Protein AF-A0A645G9I1-F1 (afdb_monomer_lite)

InterPro domains:
  IPR036259 MFS transporter superfamily [G3DSA:1.20.1250.20] (1-81)
  IPR036259 MFS transporter superfamily [SSF103473] (3-70)

Secondary structure (DSSP, 8-state):
-HHHHHHHHS-GGGHHHHHHHHHHHHHHHHHHHHHHHHHHHHHHSTT-HHHHHHHHHHHHHHHHHHHHH-------------

Radius of gyration: 20.94 Å; chains: 1; bounding box: 49×39×51 Å

Structure (mmCIF, N/CA/C/O backbone):
data_AF-A0A645G9I1-F1
#
_entry.id   AF-A0A645G9I1-F1
#
loop_
_atom_site.group_PDB
_atom_site.id
_atom_site.type_symbol
_atom_site.label_atom_id
_atom_site.label_alt_id
_atom_site.label_comp_id
_atom_site.label_asym_id
_atom_site.label_entity_id
_atom_site.label_seq_id
_atom_site.pdbx_PDB_ins_code
_atom_site.Cartn_x
_atom_site.Cartn_y
_atom_site.Cartn_z
_atom_site.occupancy
_atom_site.B_iso_or_equiv
_atom_site.auth_seq_id
_atom_site.auth_comp_id
_atom_site.auth_asym_id
_atom_site.auth_atom_id
_atom_site.pdbx_PDB_model_num
ATOM 1 N N . MET A 1 1 ? 5.239 -11.895 -10.471 1.00 60.56 1 MET A N 1
ATOM 2 C CA . MET A 1 1 ? 6.334 -10.973 -10.087 1.00 60.56 1 MET A CA 1
ATOM 3 C C . MET A 1 1 ? 6.724 -10.132 -11.307 1.00 60.56 1 MET A C 1
ATOM 5 O O . MET A 1 1 ? 7.566 -10.578 -12.076 1.00 60.56 1 MET A O 1
ATOM 9 N N . PRO A 1 2 ? 6.110 -8.957 -11.536 1.00 69.75 2 PRO A N 1
ATOM 10 C CA . PRO A 1 2 ? 6.367 -8.124 -12.723 1.00 69.75 2 PRO A CA 1
ATOM 11 C C . PRO A 1 2 ? 7.839 -7.703 -12.865 1.00 69.75 2 PRO A C 1
ATOM 13 O O . PRO A 1 2 ? 8.367 -7.697 -13.970 1.00 69.75 2 PRO A O 1
ATOM 16 N N . TYR A 1 3 ? 8.523 -7.468 -11.738 1.00 69.75 3 TYR A N 1
ATOM 17 C CA . TYR A 1 3 ? 9.967 -7.214 -11.676 1.00 69.75 3 TYR A CA 1
ATOM 18 C C . TYR A 1 3 ? 10.786 -8.330 -12.337 1.00 69.75 3 TYR A C 1
ATOM 20 O O . TYR A 1 3 ? 11.645 -8.054 -13.162 1.00 69.75 3 TYR A O 1
ATOM 28 N N . ALA A 1 4 ? 10.453 -9.592 -12.040 1.00 68.06 4 ALA A N 1
ATOM 29 C CA . ALA A 1 4 ? 11.136 -10.763 -12.592 1.00 68.06 4 ALA A CA 1
ATOM 30 C C . ALA A 1 4 ? 10.882 -10.947 -14.104 1.00 68.06 4 ALA A C 1
ATOM 32 O O . ALA A 1 4 ? 11.737 -11.444 -14.836 1.00 68.06 4 ALA A O 1
ATOM 33 N N . ILE A 1 5 ? 9.708 -10.520 -14.582 1.00 75.62 5 ILE A N 1
ATOM 34 C CA . ILE A 1 5 ? 9.367 -10.521 -16.011 1.00 75.62 5 ILE A CA 1
ATOM 35 C C . ILE A 1 5 ? 10.170 -9.429 -16.734 1.00 75.62 5 ILE A C 1
ATOM 37 O O . ILE A 1 5 ? 10.715 -9.675 -17.806 1.00 75.62 5 ILE A O 1
ATOM 41 N N . LEU A 1 6 ? 10.311 -8.251 -16.116 1.00 69.06 6 LEU A N 1
ATOM 42 C CA . LEU A 1 6 ? 11.099 -7.146 -16.659 1.00 69.06 6 LEU A CA 1
ATOM 43 C C . LEU A 1 6 ? 12.600 -7.484 -16.695 1.00 69.06 6 LEU A C 1
ATOM 45 O O . LEU A 1 6 ? 13.259 -7.216 -17.694 1.00 69.06 6 LEU A O 1
ATOM 49 N N . THR A 1 7 ? 13.137 -8.140 -15.659 1.00 65.62 7 THR A N 1
ATOM 50 C CA . THR A 1 7 ? 14.549 -8.568 -15.626 1.00 65.62 7 THR A CA 1
ATOM 51 C C . THR A 1 7 ? 14.919 -9.562 -16.705 1.00 65.62 7 THR A C 1
ATOM 53 O O . THR A 1 7 ? 16.043 -9.523 -17.192 1.00 65.62 7 THR A O 1
ATOM 56 N N . GLY A 1 8 ? 13.994 -10.456 -17.066 1.00 67.31 8 GLY A N 1
ATOM 57 C CA . GLY A 1 8 ? 14.231 -11.466 -18.097 1.00 67.31 8 GLY A CA 1
ATOM 58 C C . GLY A 1 8 ? 14.244 -10.895 -19.517 1.00 67.31 8 GLY A C 1
ATOM 59 O O . GLY A 1 8 ? 14.773 -11.534 -20.418 1.00 67.31 8 GLY A O 1
ATOM 60 N N . ALA A 1 9 ? 13.685 -9.697 -19.716 1.00 70.75 9 ALA A N 1
ATOM 61 C CA . ALA A 1 9 ? 13.558 -9.043 -21.017 1.00 70.75 9 ALA A CA 1
ATOM 62 C C . ALA A 1 9 ? 14.581 -7.912 -21.254 1.00 70.75 9 ALA A C 1
ATOM 64 O O . ALA A 1 9 ? 14.600 -7.329 -22.338 1.00 70.75 9 ALA A O 1
ATOM 65 N N . LEU A 1 10 ? 15.417 -7.572 -20.262 1.00 71.75 10 LEU A N 1
ATOM 66 C CA . LEU A 1 10 ? 16.323 -6.419 -20.317 1.00 71.75 10 LEU A CA 1
ATOM 67 C C . LEU A 1 10 ? 17.797 -6.827 -20.531 1.00 71.75 10 LEU A C 1
ATOM 69 O O . LEU A 1 10 ? 18.261 -7.784 -19.909 1.00 71.75 10 LEU A O 1
ATOM 73 N N . PRO A 1 11 ? 18.574 -6.080 -21.347 1.00 67.44 11 PRO A N 1
ATOM 74 C CA . PRO A 1 11 ? 20.010 -6.311 -21.511 1.00 67.44 11 PRO A CA 1
ATOM 75 C C . PRO A 1 11 ? 20.752 -6.167 -20.174 1.00 67.44 11 PRO A C 1
ATOM 77 O O . PRO A 1 11 ? 20.589 -5.156 -19.483 1.00 67.44 11 PRO A O 1
ATOM 80 N N . ALA A 1 12 ? 21.607 -7.140 -19.834 1.00 68.50 12 ALA A N 1
ATOM 81 C CA . ALA A 1 12 ? 22.340 -7.182 -18.560 1.00 68.50 12 ALA A CA 1
ATOM 82 C C . ALA A 1 12 ? 23.153 -5.904 -18.282 1.00 68.50 12 ALA A C 1
ATOM 84 O O . ALA A 1 12 ? 23.222 -5.441 -17.146 1.00 68.50 12 ALA A O 1
ATOM 85 N N . ASP A 1 13 ? 23.671 -5.283 -19.340 1.00 73.56 13 ASP A N 1
ATOM 86 C CA . ASP A 1 13 ? 24.543 -4.105 -19.295 1.00 73.56 13 ASP A CA 1
ATOM 87 C C . ASP A 1 13 ? 23.839 -2.817 -18.818 1.00 73.56 13 ASP A C 1
ATOM 89 O O . ASP A 1 13 ? 24.477 -1.847 -18.420 1.00 73.56 13 ASP A O 1
ATOM 93 N N . LYS A 1 14 ? 22.497 -2.791 -18.830 1.00 73.50 14 LYS A N 1
ATOM 94 C CA . LYS A 1 14 ? 21.683 -1.656 -18.349 1.00 73.50 14 LYS A CA 1
ATOM 95 C C . LYS A 1 14 ? 20.681 -2.053 -17.268 1.00 73.50 14 LYS A C 1
ATOM 97 O O . LYS A 1 14 ? 19.809 -1.255 -16.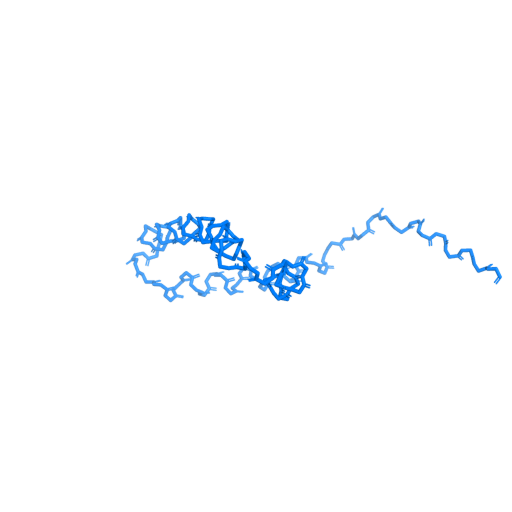914 1.00 73.50 14 LYS A O 1
ATOM 102 N N . MET A 1 15 ? 20.801 -3.268 -16.729 1.00 77.38 15 MET A N 1
ATOM 103 C CA . MET A 1 15 ? 19.853 -3.820 -15.762 1.00 77.38 15 MET A CA 1
ATOM 104 C C . MET A 1 15 ? 19.686 -2.886 -14.557 1.00 77.38 15 MET A C 1
ATOM 106 O O . MET A 1 15 ? 18.559 -2.550 -14.217 1.00 77.38 15 MET A O 1
ATOM 110 N N . GLY A 1 16 ? 20.776 -2.362 -13.985 1.00 78.56 16 GLY A N 1
ATOM 111 C CA . GLY A 1 16 ? 20.711 -1.441 -12.841 1.00 78.56 16 GLY A CA 1
ATOM 112 C C . GLY A 1 16 ? 19.872 -0.179 -13.096 1.00 78.56 16 GLY A C 1
ATOM 113 O O . GLY A 1 16 ? 19.046 0.192 -12.264 1.00 78.56 16 GLY A O 1
ATOM 114 N N . THR A 1 17 ? 20.017 0.452 -14.265 1.00 81.75 17 THR A N 1
ATOM 115 C CA . THR A 1 17 ? 19.284 1.682 -14.613 1.00 81.75 17 THR A CA 1
ATOM 116 C C . THR A 1 17 ? 17.792 1.420 -14.814 1.00 81.75 17 THR A C 1
ATOM 118 O O . THR A 1 17 ? 16.962 2.114 -14.227 1.00 81.75 17 THR A O 1
ATOM 121 N N . TYR A 1 18 ? 17.429 0.400 -15.596 1.00 82.75 18 TYR A N 1
ATOM 122 C CA . TYR A 1 18 ? 16.021 0.069 -15.849 1.00 82.75 18 TYR A CA 1
ATOM 123 C C . TYR A 1 18 ? 15.308 -0.452 -14.594 1.00 82.75 18 TYR A C 1
ATOM 125 O O . TYR A 1 18 ? 14.140 -0.137 -14.362 1.00 82.75 18 TYR A O 1
ATOM 133 N N . MET A 1 19 ? 16.025 -1.186 -13.745 1.00 84.00 19 MET A N 1
ATOM 134 C CA . MET A 1 19 ? 15.508 -1.688 -12.47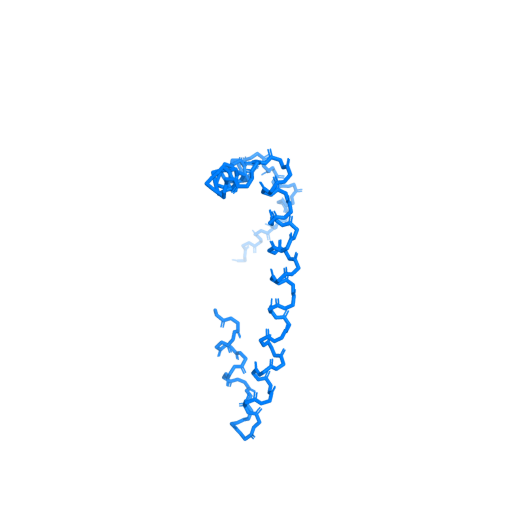1 1.00 84.00 19 MET A CA 1
ATOM 135 C C . MET A 1 19 ? 15.307 -0.565 -11.455 1.00 84.00 19 MET A C 1
ATOM 137 O O . MET A 1 19 ? 14.320 -0.578 -10.720 1.00 84.00 19 MET A O 1
ATOM 141 N N . GLY A 1 20 ? 16.194 0.434 -11.436 1.00 85.12 20 GLY A N 1
ATOM 142 C CA . GLY A 1 20 ? 16.016 1.644 -10.634 1.00 85.12 20 GLY A CA 1
ATOM 143 C C . GLY A 1 20 ? 14.752 2.407 -11.033 1.00 85.12 20 GLY A C 1
ATOM 144 O O . GLY A 1 20 ? 13.916 2.694 -10.181 1.00 85.12 20 GLY A O 1
ATOM 145 N N . ILE A 1 21 ? 14.563 2.655 -12.335 1.00 87.44 21 ILE A N 1
ATOM 146 C CA . ILE A 1 21 ? 13.381 3.355 -12.867 1.00 87.44 21 ILE A CA 1
ATOM 147 C C . ILE A 1 21 ? 12.086 2.623 -12.481 1.00 87.44 21 ILE A C 1
ATOM 149 O O . ILE A 1 21 ? 11.158 3.248 -11.974 1.00 87.44 21 ILE A O 1
ATOM 153 N N . PHE A 1 22 ? 12.028 1.299 -12.643 1.00 85.31 22 PHE A N 1
ATOM 154 C CA . PHE A 1 22 ? 10.857 0.509 -12.252 1.00 85.31 22 PHE A CA 1
ATOM 155 C C . PHE A 1 22 ? 10.552 0.594 -10.749 1.00 85.31 22 PHE A C 1
ATOM 157 O O . PHE A 1 22 ? 9.395 0.770 -10.364 1.00 85.31 22 PHE A O 1
ATOM 164 N N . ASN A 1 23 ? 11.580 0.522 -9.897 1.00 88.06 23 ASN A N 1
ATOM 165 C CA . ASN A 1 23 ? 11.398 0.685 -8.455 1.00 88.06 23 ASN A CA 1
ATOM 166 C C . ASN A 1 23 ? 10.833 2.071 -8.110 1.00 88.06 23 ASN A C 1
ATOM 168 O O . ASN A 1 23 ? 9.923 2.151 -7.289 1.00 88.06 23 ASN A O 1
ATOM 172 N N . PHE A 1 24 ? 11.272 3.148 -8.773 1.00 90.31 24 PHE A N 1
ATOM 173 C CA . PHE A 1 24 ? 10.674 4.475 -8.576 1.00 90.31 24 PHE A CA 1
ATOM 174 C C . PHE A 1 24 ? 9.181 4.501 -8.926 1.00 90.31 24 PHE A C 1
ATOM 176 O O . PHE A 1 24 ? 8.386 5.041 -8.157 1.00 90.31 24 PHE A O 1
ATOM 183 N N . PHE A 1 25 ? 8.779 3.871 -10.032 1.00 89.19 25 PHE A N 1
ATOM 184 C CA . PHE A 1 25 ? 7.372 3.816 -10.440 1.00 89.19 25 PHE A CA 1
ATOM 185 C C . PHE A 1 25 ? 6.472 3.024 -9.489 1.00 89.19 25 PHE A C 1
ATOM 187 O O . PHE A 1 25 ? 5.284 3.320 -9.418 1.00 89.19 25 PHE A O 1
ATOM 194 N N . ILE A 1 26 ? 7.000 2.044 -8.755 1.00 89.81 26 ILE A N 1
ATOM 195 C CA . ILE A 1 26 ? 6.232 1.328 -7.724 1.00 89.81 26 ILE A CA 1
ATOM 196 C C . ILE A 1 26 ? 6.211 2.116 -6.417 1.00 89.81 26 ILE A C 1
ATOM 198 O O . ILE A 1 26 ? 5.167 2.258 -5.780 1.00 89.81 26 ILE A O 1
ATOM 202 N N . VAL A 1 27 ? 7.370 2.635 -6.015 1.00 93.56 27 VAL A N 1
ATOM 203 C CA . VAL A 1 27 ? 7.547 3.250 -4.701 1.00 93.56 27 VAL A CA 1
ATOM 204 C C . VAL A 1 27 ? 6.836 4.598 -4.612 1.00 93.56 27 VAL A C 1
ATOM 206 O O . VAL A 1 27 ? 6.248 4.887 -3.574 1.00 93.56 27 VAL A O 1
ATOM 209 N N . ILE A 1 28 ? 6.820 5.411 -5.674 1.00 94.88 28 ILE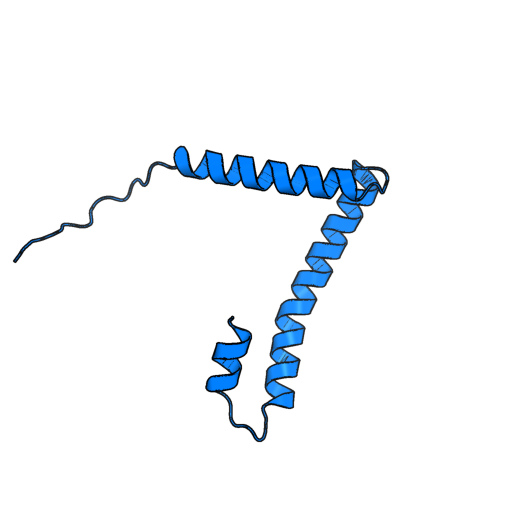 A N 1
ATOM 210 C CA . ILE A 1 28 ? 6.157 6.727 -5.652 1.00 94.88 28 ILE A CA 1
ATOM 211 C C . ILE A 1 28 ? 4.647 6.592 -5.349 1.00 94.88 28 ILE A C 1
ATOM 213 O O . ILE A 1 28 ? 4.190 7.192 -4.371 1.00 94.88 28 ILE A O 1
ATOM 217 N N . PRO A 1 29 ? 3.862 5.778 -6.087 1.00 92.00 29 PRO A N 1
ATOM 218 C CA . PRO A 1 29 ? 2.467 5.515 -5.738 1.00 92.00 29 PRO A CA 1
ATOM 219 C C . PRO A 1 29 ? 2.301 4.874 -4.359 1.00 92.00 29 PRO A C 1
ATOM 221 O O . PRO A 1 29 ? 1.368 5.221 -3.638 1.00 92.00 29 PRO A O 1
ATOM 224 N N . GLN A 1 30 ? 3.201 3.966 -3.966 1.00 93.62 30 GLN A N 1
ATOM 225 C CA . GLN A 1 30 ? 3.131 3.304 -2.662 1.00 93.62 30 GLN A CA 1
ATOM 226 C C . GLN A 1 30 ? 3.306 4.294 -1.502 1.00 93.62 30 GLN A C 1
ATOM 228 O O . GLN A 1 30 ? 2.548 4.232 -0.537 1.00 93.62 30 GLN A O 1
ATOM 233 N N . ILE A 1 31 ? 4.262 5.223 -1.591 1.00 94.12 31 ILE A N 1
ATOM 234 C CA . ILE A 1 31 ? 4.468 6.276 -0.585 1.00 94.12 31 ILE A CA 1
ATOM 235 C C . ILE A 1 31 ? 3.258 7.208 -0.538 1.00 94.12 31 ILE A C 1
ATOM 237 O O . ILE A 1 31 ? 2.817 7.575 0.552 1.00 94.12 31 ILE A O 1
ATOM 241 N N . LEU A 1 32 ? 2.693 7.567 -1.695 1.00 95.12 32 LEU A N 1
ATOM 242 C CA . LEU A 1 32 ? 1.489 8.393 -1.759 1.00 95.12 32 LEU A CA 1
ATOM 243 C C . LEU A 1 32 ? 0.311 7.703 -1.054 1.00 95.12 32 LEU A C 1
ATOM 245 O O . LEU A 1 32 ? -0.322 8.297 -0.182 1.00 95.12 32 LEU A O 1
ATOM 249 N N . ALA A 1 33 ? 0.066 6.430 -1.368 1.00 91.44 33 ALA A N 1
ATOM 250 C CA . ALA A 1 33 ? -0.984 5.633 -0.742 1.00 91.44 33 ALA A CA 1
ATOM 251 C C . ALA A 1 33 ? -0.752 5.459 0.768 1.00 91.44 33 ALA A C 1
ATOM 253 O O . ALA A 1 33 ? -1.675 5.651 1.559 1.00 91.44 33 ALA A O 1
ATOM 254 N N . ALA A 1 34 ? 0.482 5.157 1.181 1.00 89.81 34 ALA A N 1
ATOM 255 C CA . ALA A 1 34 ? 0.850 5.016 2.588 1.00 89.81 34 ALA A CA 1
ATOM 256 C C . ALA A 1 34 ? 0.698 6.334 3.362 1.00 89.81 34 ALA A C 1
ATOM 258 O O . ALA A 1 34 ? 0.280 6.314 4.516 1.00 89.81 34 ALA A O 1
ATOM 259 N N . SER A 1 35 ? 0.981 7.475 2.730 1.00 91.19 35 SER A N 1
ATOM 260 C CA . SER A 1 35 ? 0.799 8.799 3.335 1.00 91.19 35 SER A CA 1
ATOM 261 C C . SER A 1 35 ? -0.679 9.123 3.547 1.00 91.19 35 SER A C 1
ATOM 263 O O . SER A 1 35 ? -1.059 9.552 4.634 1.00 91.19 35 SER A O 1
ATOM 265 N N . ILE A 1 36 ? -1.527 8.862 2.546 1.00 90.06 36 ILE A N 1
ATOM 266 C CA . ILE A 1 36 ? -2.983 9.046 2.662 1.00 90.06 36 ILE A CA 1
ATOM 267 C C . ILE A 1 36 ? -3.546 8.121 3.746 1.00 90.06 36 ILE A C 1
ATOM 269 O O . ILE A 1 36 ? -4.286 8.567 4.620 1.00 90.06 36 ILE A O 1
ATOM 273 N N . LEU A 1 37 ? -3.157 6.843 3.738 1.00 86.88 37 LEU A N 1
ATOM 274 C CA . LEU A 1 37 ? -3.596 5.876 4.742 1.00 86.88 37 LEU A CA 1
ATOM 275 C C . LEU A 1 37 ? -3.098 6.247 6.146 1.00 86.88 37 LEU A C 1
ATOM 277 O O . LEU A 1 37 ? -3.843 6.121 7.115 1.00 86.88 37 LEU A O 1
ATOM 281 N N . GLY A 1 38 ? -1.862 6.735 6.266 1.00 85.81 38 GLY A N 1
ATOM 282 C CA . GLY A 1 38 ? -1.284 7.215 7.521 1.00 85.81 38 GLY A CA 1
ATOM 283 C C . GLY A 1 38 ? -2.022 8.434 8.077 1.00 85.81 38 GLY A C 1
ATOM 284 O O . GLY A 1 38 ? -2.280 8.490 9.278 1.00 85.81 38 GLY A O 1
ATOM 285 N N . PHE A 1 39 ? -2.434 9.363 7.211 1.00 86.25 39 PHE A N 1
ATOM 286 C CA . PHE A 1 39 ? -3.284 10.497 7.581 1.00 86.25 39 PHE A CA 1
ATOM 287 C C . PHE A 1 39 ? -4.654 10.024 8.086 1.00 86.25 39 PHE A C 1
ATOM 289 O O . PHE A 1 39 ? -5.052 10.346 9.200 1.00 86.25 39 PHE A O 1
ATOM 296 N N . VAL A 1 40 ? -5.316 9.138 7.336 1.00 83.00 40 VAL A N 1
ATOM 297 C CA . VAL A 1 40 ? -6.589 8.517 7.745 1.00 83.00 40 VAL A CA 1
ATOM 298 C C . VAL A 1 40 ? -6.456 7.787 9.088 1.00 83.00 40 VAL A C 1
ATOM 300 O O . VAL A 1 40 ? -7.312 7.923 9.957 1.00 83.00 40 VAL A O 1
ATOM 303 N N . THR A 1 41 ? -5.363 7.053 9.300 1.00 83.12 41 THR A N 1
ATOM 304 C CA . THR A 1 41 ? -5.070 6.359 10.567 1.00 83.12 41 THR A CA 1
ATOM 305 C C . THR A 1 41 ? -4.940 7.338 11.733 1.00 83.12 41 THR A C 1
ATOM 307 O O . THR A 1 41 ? -5.417 7.081 12.839 1.00 83.12 41 THR A O 1
ATOM 310 N N . LYS A 1 42 ? -4.275 8.470 11.508 1.00 80.62 42 LYS A N 1
ATOM 311 C CA . LYS A 1 42 ? -4.013 9.456 12.552 1.00 80.62 42 LYS A CA 1
ATOM 312 C C . LYS A 1 42 ? -5.273 10.234 12.931 1.00 80.62 42 LYS A C 1
ATOM 314 O O . LYS A 1 42 ? -5.563 10.328 14.121 1.00 80.62 42 LYS A O 1
ATOM 319 N N . ASP A 1 43 ? -6.014 10.734 11.946 1.00 80.19 43 ASP A N 1
ATOM 320 C CA . ASP A 1 43 ? -7.178 11.599 12.165 1.00 80.19 43 ASP A CA 1
ATOM 321 C C . ASP A 1 43 ? -8.460 10.825 12.509 1.00 80.19 43 ASP A C 1
ATOM 323 O O . ASP A 1 43 ? -9.233 11.276 13.350 1.00 80.19 43 ASP A O 1
ATOM 327 N N . ILE A 1 44 ? -8.684 9.642 11.920 1.00 75.69 44 ILE A N 1
ATOM 328 C CA . ILE A 1 44 ? -9.905 8.848 12.169 1.00 75.69 44 ILE A CA 1
ATOM 329 C C . ILE A 1 44 ? -9.714 7.852 13.321 1.00 75.69 44 ILE A C 1
ATOM 331 O O . ILE A 1 44 ? -10.631 7.643 14.111 1.00 75.69 44 ILE A O 1
ATOM 335 N N . PHE A 1 45 ? -8.530 7.243 13.443 1.00 77.50 45 PHE A N 1
ATOM 336 C CA . PHE A 1 45 ? -8.262 6.171 14.415 1.00 77.50 45 PHE A CA 1
ATOM 337 C C . PHE A 1 45 ? -7.358 6.603 15.580 1.00 77.50 45 PHE A C 1
ATOM 339 O O . PHE A 1 45 ? -6.850 5.759 16.320 1.00 77.50 45 PHE A O 1
ATOM 346 N N . GLY A 1 46 ? -7.119 7.909 15.746 1.00 79.31 46 GLY A N 1
ATOM 347 C CA . GLY A 1 46 ? -6.331 8.453 16.858 1.00 79.31 46 GLY A CA 1
ATOM 348 C C . GLY A 1 46 ? -4.873 7.977 16.882 1.00 79.31 46 GLY A C 1
ATOM 349 O O . GLY A 1 46 ? -4.251 7.942 17.941 1.00 79.31 46 GLY A O 1
ATOM 350 N N . GLY A 1 47 ? -4.330 7.562 15.732 1.00 74.88 47 GLY A N 1
ATOM 351 C CA . GLY A 1 47 ? -2.961 7.050 15.607 1.00 74.88 47 GLY A CA 1
ATOM 352 C C . GLY A 1 47 ? -2.796 5.559 15.918 1.00 74.88 47 GLY A C 1
ATOM 353 O O . GLY A 1 47 ? -1.671 5.057 15.915 1.00 74.88 47 GLY A O 1
ATOM 354 N N . GLN A 1 48 ? -3.880 4.818 16.153 1.00 82.06 48 GLN A N 1
ATOM 355 C CA . GLN A 1 48 ? -3.817 3.379 16.404 1.00 82.06 48 GLN A CA 1
ATOM 356 C C . GLN A 1 48 ? -3.878 2.583 15.094 1.00 82.06 48 GLN A C 1
ATOM 358 O O . GLN A 1 48 ? -4.945 2.217 14.602 1.00 82.06 48 GLN A O 1
ATOM 363 N N . VAL A 1 49 ? -2.696 2.251 14.564 1.00 81.19 49 VAL A N 1
ATOM 364 C CA . VAL A 1 49 ? -2.502 1.494 13.308 1.00 81.19 49 VAL A CA 1
ATOM 365 C C . VAL A 1 49 ? -3.287 0.175 13.273 1.00 81.19 49 VAL A C 1
ATOM 367 O O . VAL A 1 49 ? -3.760 -0.239 12.216 1.00 81.19 49 VAL A O 1
ATOM 370 N N . ILE A 1 50 ? -3.482 -0.459 14.434 1.00 85.50 50 ILE A N 1
ATOM 371 C CA . ILE A 1 50 ? -4.244 -1.707 14.571 1.00 85.50 50 ILE A CA 1
ATOM 372 C C . ILE A 1 50 ? -5.671 -1.547 14.029 1.00 85.50 50 ILE A C 1
ATOM 374 O O . ILE A 1 50 ? -6.129 -2.399 13.271 1.00 85.50 50 ILE A O 1
ATOM 378 N N . PHE A 1 51 ? -6.364 -0.450 14.348 1.00 83.44 51 PHE A N 1
ATOM 379 C CA . PHE A 1 51 ? -7.742 -0.257 13.895 1.00 83.44 51 PHE A CA 1
ATOM 380 C C . PHE A 1 51 ? -7.837 -0.031 12.385 1.00 83.44 51 PHE A C 1
ATOM 382 O O . PHE A 1 51 ? -8.756 -0.542 11.747 1.00 83.44 51 PHE A O 1
ATOM 389 N N . THR A 1 52 ? -6.855 0.642 11.781 1.00 83.62 52 THR A N 1
ATOM 390 C CA . THR A 1 52 ? -6.789 0.786 10.319 1.00 83.62 52 THR A CA 1
ATOM 391 C C . THR A 1 52 ? -6.494 -0.542 9.624 1.00 83.62 52 THR A C 1
ATOM 393 O O . THR A 1 52 ? -7.067 -0.820 8.571 1.00 83.62 52 THR A O 1
ATOM 396 N N . MET A 1 53 ? -5.664 -1.403 10.218 1.00 86.31 53 MET A N 1
ATOM 397 C CA . MET A 1 53 ? -5.403 -2.742 9.686 1.00 86.31 53 MET A CA 1
ATOM 398 C C . MET A 1 53 ? -6.645 -3.641 9.763 1.00 86.31 53 MET A C 1
ATOM 400 O O . MET A 1 53 ? -6.959 -4.339 8.799 1.00 86.31 53 MET A O 1
ATOM 404 N N . VAL A 1 54 ? -7.390 -3.580 10.872 1.00 88.12 54 VAL A N 1
ATOM 405 C CA . VAL A 1 54 ? -8.675 -4.283 11.018 1.00 88.12 54 VAL A CA 1
ATOM 406 C C . VAL A 1 54 ? -9.692 -3.765 9.998 1.00 88.12 54 VAL A C 1
ATOM 408 O O . VAL A 1 54 ? -10.326 -4.572 9.324 1.00 88.12 54 VAL A O 1
ATOM 411 N N . LEU A 1 55 ? -9.800 -2.443 9.808 1.00 86.75 55 LEU A N 1
ATOM 412 C CA . LEU A 1 55 ? -10.661 -1.851 8.777 1.00 86.75 55 LEU A CA 1
ATOM 413 C C . LEU A 1 55 ? -10.291 -2.362 7.375 1.00 86.75 55 LEU A C 1
ATOM 415 O O . LEU A 1 55 ? -11.178 -2.740 6.609 1.00 86.75 55 LEU A O 1
ATOM 419 N N . ALA A 1 56 ? -8.999 -2.403 7.040 1.00 87.81 56 ALA A N 1
ATOM 420 C CA . ALA A 1 56 ? -8.525 -2.920 5.758 1.00 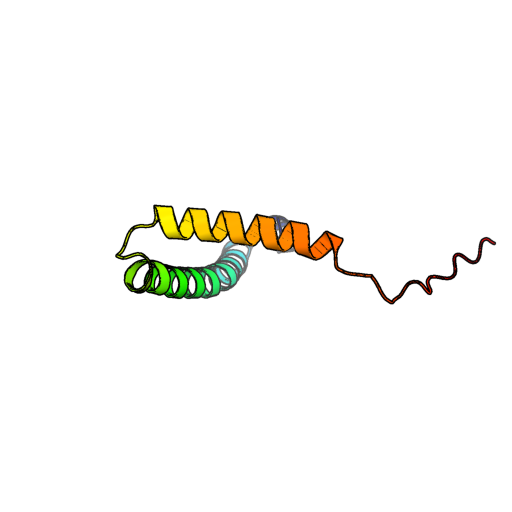87.81 56 ALA A CA 1
ATOM 421 C C . ALA A 1 56 ? -8.904 -4.400 5.562 1.00 87.81 56 ALA A C 1
ATOM 423 O O . ALA A 1 56 ? -9.388 -4.775 4.494 1.00 87.81 56 ALA A O 1
ATOM 424 N N . GLY A 1 57 ? -8.755 -5.225 6.604 1.00 89.31 57 GLY A N 1
ATOM 425 C CA . GLY A 1 57 ? -9.184 -6.625 6.591 1.00 89.31 57 GLY A CA 1
ATOM 426 C C . GLY A 1 57 ? -10.695 -6.778 6.394 1.00 89.31 57 GLY A C 1
ATOM 427 O O . GLY A 1 57 ? -11.131 -7.545 5.536 1.00 89.31 57 GLY A O 1
ATOM 428 N N . CYS A 1 58 ? -11.500 -5.998 7.117 1.00 92.56 58 CYS A N 1
ATOM 429 C CA . CYS A 1 58 ? -12.953 -5.980 6.947 1.00 92.56 58 CYS A CA 1
ATOM 430 C C . CYS A 1 58 ? -13.357 -5.550 5.529 1.00 92.56 58 CYS A C 1
ATOM 432 O O . CYS A 1 58 ? -14.239 -6.165 4.936 1.00 92.56 58 CYS A O 1
ATOM 434 N N . SER A 1 59 ? -12.688 -4.543 4.959 1.00 91.00 59 SER A N 1
ATOM 435 C CA . SER A 1 59 ? -12.924 -4.080 3.586 1.00 91.00 59 SER A CA 1
ATOM 436 C C . SER A 1 59 ? -12.655 -5.178 2.552 1.00 91.00 59 SER A C 1
ATOM 438 O O . SER A 1 59 ? -13.457 -5.373 1.641 1.00 91.00 59 SER A O 1
ATOM 440 N N . LEU A 1 60 ? -11.585 -5.965 2.726 1.00 91.81 60 LEU A N 1
ATOM 441 C CA . LEU A 1 60 ? -11.305 -7.115 1.860 1.00 91.81 60 LEU A CA 1
ATOM 442 C C . LEU A 1 60 ? -12.389 -8.193 1.950 1.00 91.81 60 LEU A C 1
ATOM 444 O O . LEU A 1 60 ? -12.785 -8.734 0.920 1.00 91.81 60 LEU A O 1
ATOM 448 N N . ILE A 1 61 ? -12.898 -8.482 3.152 1.00 93.94 61 ILE A N 1
ATOM 449 C CA . ILE A 1 61 ? -13.999 -9.441 3.337 1.00 93.94 61 ILE A CA 1
ATOM 450 C C . ILE A 1 61 ? -15.266 -8.924 2.653 1.00 93.94 61 ILE A C 1
ATOM 452 O O . ILE A 1 61 ? -15.911 -9.668 1.921 1.00 93.94 61 ILE A O 1
ATOM 456 N N . ILE A 1 62 ? -15.602 -7.645 2.836 1.00 92.56 62 ILE A N 1
ATOM 457 C CA . ILE A 1 62 ? -16.755 -7.018 2.177 1.00 92.56 62 ILE A CA 1
ATOM 458 C C . ILE A 1 62 ? -16.588 -7.055 0.656 1.00 92.56 62 ILE A C 1
ATOM 460 O O . ILE A 1 62 ? -17.537 -7.395 -0.045 1.00 92.56 62 ILE A O 1
ATOM 464 N N . GLY A 1 63 ? -15.394 -6.767 0.134 1.00 90.38 63 GLY A N 1
ATOM 465 C CA . GLY A 1 63 ? -15.081 -6.876 -1.290 1.00 90.38 63 GLY A CA 1
ATOM 466 C C . GLY A 1 63 ? -15.259 -8.302 -1.809 1.00 90.38 63 GLY A C 1
ATOM 467 O O . GLY A 1 63 ? -15.948 -8.504 -2.804 1.00 90.38 63 GLY A O 1
ATOM 468 N N . ALA A 1 64 ? -14.730 -9.299 -1.098 1.00 91.06 64 ALA A N 1
ATOM 469 C CA . ALA A 1 64 ? -14.903 -10.709 -1.443 1.00 91.06 64 ALA A CA 1
ATOM 470 C C . ALA A 1 64 ? -16.382 -11.127 -1.441 1.00 91.06 64 ALA A C 1
ATOM 472 O O . ALA A 1 64 ? -16.829 -11.812 -2.356 1.00 91.06 64 ALA A O 1
ATOM 473 N N . LEU A 1 65 ? -17.162 -10.669 -0.458 1.00 92.25 65 LEU A N 1
ATOM 474 C CA . LEU A 1 65 ? -18.608 -10.886 -0.416 1.00 92.25 65 LEU A CA 1
ATOM 475 C C . LEU A 1 65 ? -19.327 -10.171 -1.564 1.00 92.25 65 LEU A C 1
ATOM 477 O O . LEU A 1 65 ? -20.238 -10.735 -2.160 1.00 92.25 65 LEU A O 1
ATOM 481 N N . SER A 1 66 ? -18.894 -8.959 -1.911 1.00 89.12 66 SER A N 1
ATOM 482 C CA . SER A 1 66 ? -19.475 -8.167 -2.999 1.00 89.12 66 SER A CA 1
ATOM 483 C C . SER A 1 66 ? -19.305 -8.859 -4.348 1.00 89.12 66 SER A C 1
ATOM 485 O O . SER A 1 66 ? -20.229 -8.825 -5.151 1.00 89.12 66 SER A O 1
ATOM 487 N N . VAL A 1 67 ? -18.186 -9.560 -4.572 1.00 89.19 67 VAL A N 1
ATOM 488 C CA . VAL A 1 67 ? -17.962 -10.366 -5.787 1.00 89.19 67 VAL A CA 1
ATOM 489 C C . VAL A 1 67 ? -19.031 -11.452 -5.958 1.00 89.19 67 VAL A C 1
ATOM 491 O O . VAL A 1 67 ? -19.452 -11.693 -7.081 1.00 89.19 67 VAL A O 1
ATOM 494 N N . PHE A 1 68 ? -19.549 -12.051 -4.879 1.00 86.00 68 PHE A N 1
ATOM 495 C CA . PHE A 1 68 ? -20.650 -13.023 -4.989 1.00 86.00 68 PHE A CA 1
ATOM 496 C C . PHE A 1 68 ? -21.982 -12.395 -5.426 1.00 86.00 68 PHE A C 1
ATOM 498 O O . PHE A 1 68 ? -22.839 -13.095 -5.961 1.00 86.00 68 PHE A O 1
ATOM 505 N N . PHE A 1 69 ? -22.172 -11.094 -5.196 1.00 83.94 69 PHE A N 1
ATOM 506 C CA . PHE A 1 69 ? -23.366 -10.358 -5.621 1.00 83.94 69 PHE A CA 1
ATOM 507 C C . PHE A 1 69 ? -23.221 -9.716 -7.004 1.00 83.94 69 PHE A C 1
ATOM 509 O O . PHE A 1 69 ? -24.218 -9.254 -7.564 1.00 83.94 69 PHE A O 1
ATOM 516 N N . VAL A 1 70 ? -22.010 -9.679 -7.564 1.00 82.88 70 VAL A N 1
ATOM 517 C CA . VAL A 1 70 ? -21.793 -9.226 -8.938 1.00 82.88 70 VAL A CA 1
ATOM 518 C C . VAL A 1 70 ? -22.389 -10.272 -9.878 1.00 82.88 70 VAL A C 1
ATOM 520 O O . VAL A 1 70 ? -21.863 -11.367 -10.039 1.00 82.88 70 VAL A O 1
ATOM 523 N N . GLN A 1 71 ? -23.523 -9.931 -10.489 1.00 69.25 71 GLN A N 1
ATOM 524 C CA . GLN A 1 71 ? -24.039 -10.654 -11.647 1.00 69.25 71 GLN A CA 1
ATOM 525 C C . GLN A 1 71 ? -23.242 -10.218 -12.873 1.00 69.25 71 GLN A C 1
ATOM 527 O O . GLN A 1 71 ? -23.387 -9.080 -13.324 1.00 69.25 71 GLN A O 1
ATOM 532 N N . ASP A 1 72 ? -22.435 -11.126 -13.418 1.00 66.94 72 ASP A N 1
ATOM 533 C CA . ASP A 1 72 ? -21.894 -10.981 -14.767 1.00 66.94 72 ASP A CA 1
ATOM 534 C C . ASP A 1 72 ? -23.070 -10.889 -15.751 1.00 66.94 72 ASP A C 1
ATOM 536 O O . ASP A 1 72 ? -23.817 -11.844 -15.964 1.00 6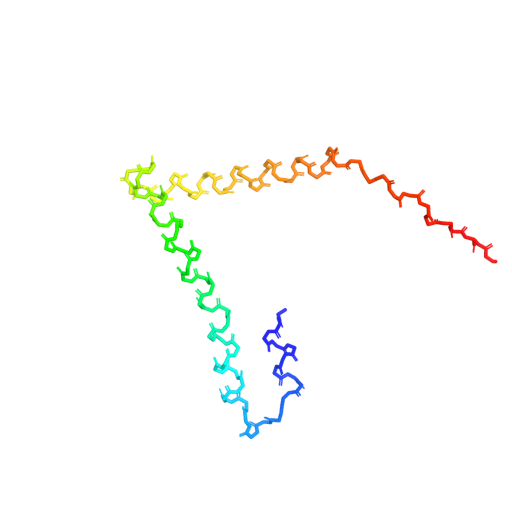6.94 72 ASP A O 1
ATOM 540 N N . ARG A 1 73 ? -23.293 -9.696 -16.310 1.00 60.31 73 ARG A N 1
ATOM 541 C CA . ARG A 1 73 ? -24.343 -9.435 -17.307 1.00 60.31 73 ARG A CA 1
ATOM 542 C C . ARG A 1 73 ? -23.852 -9.586 -18.749 1.00 60.31 73 ARG A C 1
ATOM 544 O O . ARG A 1 73 ? -24.525 -9.095 -19.646 1.00 60.31 73 ARG A O 1
ATOM 551 N N . ASP A 1 74 ? -22.759 -10.318 -18.973 1.00 63.44 74 ASP A N 1
ATOM 552 C CA . ASP A 1 74 ? -22.184 -10.553 -20.305 1.00 63.44 74 ASP A CA 1
ATOM 553 C C . ASP A 1 74 ? -21.867 -12.038 -20.585 1.00 63.44 74 ASP A C 1
ATOM 555 O O . ASP A 1 74 ? -20.832 -12.379 -21.156 1.00 63.44 74 ASP A O 1
ATOM 559 N N . ASP A 1 75 ? -22.799 -12.945 -20.283 1.00 59.12 75 ASP A N 1
ATOM 560 C CA . ASP A 1 75 ? -22.787 -14.289 -20.877 1.00 59.12 75 ASP A CA 1
ATOM 561 C C . ASP A 1 75 ? -23.446 -14.281 -22.270 1.00 59.12 75 ASP A C 1
ATOM 563 O O . ASP A 1 75 ? -24.583 -14.714 -22.471 1.00 59.12 75 ASP A O 1
ATOM 567 N N . VAL A 1 76 ? -22.691 -13.823 -23.277 1.00 55.47 76 VAL A N 1
ATOM 568 C CA . VAL A 1 76 ? -22.863 -14.243 -24.686 1.00 55.47 76 VAL A CA 1
ATOM 569 C C . VAL A 1 76 ? -21.530 -14.741 -25.254 1.00 55.47 76 VAL A C 1
ATOM 571 O O . VAL A 1 76 ? -21.167 -14.453 -26.393 1.00 55.47 76 VAL A O 1
ATOM 574 N N . TYR A 1 77 ? -20.785 -15.557 -24.508 1.00 56.94 77 TYR A N 1
ATOM 575 C CA . TYR A 1 77 ? -19.787 -16.420 -25.142 1.00 56.94 77 TYR A CA 1
ATOM 576 C C . TYR A 1 77 ? -20.48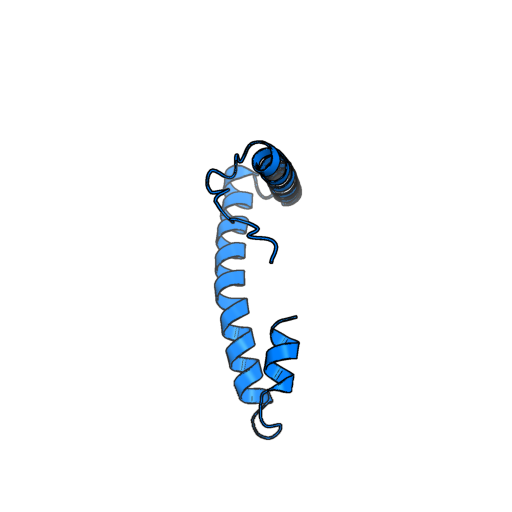9 -17.664 -25.679 1.00 56.94 77 TYR A C 1
ATOM 578 O O . TYR A 1 77 ? -20.600 -18.698 -25.024 1.00 56.94 77 TYR A O 1
ATOM 586 N N . LYS A 1 78 ? -20.989 -17.545 -26.918 1.00 50.88 78 LYS A N 1
ATOM 587 C CA . LYS A 1 78 ? -21.377 -18.688 -27.748 1.00 50.88 78 LYS A CA 1
ATOM 588 C C . LYS A 1 78 ? -20.216 -19.682 -27.788 1.00 50.88 78 LYS A C 1
ATOM 590 O O . LYS A 1 78 ? -19.318 -19.565 -28.619 1.00 50.88 78 LYS A O 1
ATOM 595 N N . LEU A 1 79 ? -20.287 -20.717 -26.961 1.00 61.94 79 LEU A N 1
ATOM 596 C CA . LEU A 1 79 ? -19.576 -21.967 -27.185 1.00 61.94 79 LEU A CA 1
ATOM 597 C C . LEU A 1 79 ? -20.213 -22.649 -28.404 1.00 61.94 79 LEU A C 1
ATOM 599 O O . LEU A 1 79 ? -21.010 -23.579 -28.285 1.00 61.94 79 LEU A O 1
ATOM 603 N N . LYS A 1 80 ? -19.892 -22.158 -29.608 1.00 46.66 80 LYS A N 1
ATOM 604 C CA . LYS A 1 80 ? -20.135 -22.900 -30.844 1.00 46.66 80 LYS A CA 1
ATOM 605 C C . LYS A 1 80 ? -19.131 -24.048 -30.869 1.00 46.66 80 LYS A C 1
ATOM 607 O O . LYS A 1 80 ? -18.028 -23.920 -31.389 1.00 46.66 80 LYS A O 1
ATOM 612 N N . LYS A 1 81 ? -19.536 -25.153 -30.248 1.00 53.03 81 LYS A N 1
ATOM 613 C CA . LYS A 1 81 ? -18.969 -26.483 -30.447 1.00 53.03 81 LYS A CA 1
ATOM 614 C C . LYS A 1 81 ? -18.963 -26.760 -31.957 1.00 53.03 81 LYS A C 1
ATOM 616 O O . LYS A 1 81 ? -20.031 -26.774 -32.572 1.00 53.03 81 LYS A O 1
ATOM 621 N N . SER A 1 82 ? -17.769 -26.859 -32.538 1.00 54.69 82 SER A N 1
ATOM 622 C CA . SER A 1 82 ? -17.559 -27.472 -33.852 1.00 54.69 82 SER A CA 1
ATOM 623 C C . SER A 1 82 ? -17.413 -28.976 -33.698 1.00 54.69 82 SER A C 1
ATOM 625 O O . SER A 1 82 ? -17.023 -29.416 -32.593 1.00 54.69 82 SER A O 1
#

Organism: NCBI:txid1076179

pLDDT: mean 79.63, std 12.08, range [46.66, 95.12]

Foldseek 3Di:
DVLVVVQVVDDPVCNVVVSVVVVCVVVVVVVVVVVVLQVCCCVVVVVPVVVSVVVVVVVVVVVVVVVVVDDPPDPPPPPPDD

Sequence (82 aa):
MPYAILTGALPADKMGTYMGIFNFFIVIPQILAASILGFVTKDIFGGQVIFTMVLAGCSLIIGALSVFFVQDRDDVYKLKKS